Protein AF-A0A251NG14-F1 (afdb_monomer)

pLDDT: mean 70.69, std 12.98, range [31.42, 92.0]

Structure (mmCIF, N/CA/C/O backbone):
data_AF-A0A251NG14-F1
#
_entry.id   AF-A0A251NG14-F1
#
loop_
_atom_site.group_PDB
_atom_site.id
_atom_site.type_symbol
_atom_site.label_atom_id
_atom_site.label_alt_id
_atom_site.label_comp_id
_atom_site.label_asym_id
_atom_site.label_entity_id
_atom_site.label_seq_id
_atom_site.pdbx_PDB_ins_code
_atom_site.Cartn_x
_atom_site.Cartn_y
_atom_site.Cartn_z
_atom_site.occupancy
_atom_site.B_iso_or_equiv
_atom_site.auth_seq_id
_atom_site.auth_comp_id
_atom_site.auth_asym_id
_atom_site.auth_atom_id
_atom_site.pdbx_PDB_model_num
ATOM 1 N N . MET A 1 1 ? -15.235 21.670 53.470 1.00 50.34 1 MET A N 1
ATOM 2 C CA . MET A 1 1 ? -16.272 20.627 53.287 1.00 50.34 1 MET A CA 1
ATOM 3 C C . MET A 1 1 ? -16.754 20.727 51.838 1.00 50.34 1 MET A C 1
ATOM 5 O O . MET A 1 1 ? -17.416 21.702 51.517 1.00 50.34 1 MET A O 1
ATOM 9 N N . ILE A 1 2 ? -16.327 19.835 50.929 1.00 67.62 2 ILE A N 1
ATOM 10 C CA . ILE A 1 2 ? -16.781 19.886 49.523 1.00 67.62 2 ILE A CA 1
ATOM 11 C C . ILE A 1 2 ? -18.272 19.514 49.488 1.00 67.62 2 ILE A C 1
ATOM 13 O O . ILE A 1 2 ? -18.636 18.478 50.056 1.00 67.62 2 ILE A O 1
ATOM 17 N N . PRO A 1 3 ? -19.140 20.315 48.847 1.00 75.56 3 PRO A N 1
ATOM 18 C CA . PRO A 1 3 ? -20.553 19.988 48.739 1.00 75.56 3 PRO A CA 1
ATOM 19 C C . PRO A 1 3 ? -20.726 18.663 47.982 1.00 75.56 3 PRO A C 1
ATOM 21 O O . PRO A 1 3 ? -20.209 18.482 46.880 1.00 75.56 3 PRO A O 1
ATOM 24 N N . LYS A 1 4 ? -21.478 17.730 48.583 1.00 78.56 4 LYS A N 1
ATOM 25 C CA . LYS A 1 4 ? -21.830 16.411 48.021 1.00 78.56 4 LYS A CA 1
ATOM 26 C C . LYS A 1 4 ? -22.225 16.430 46.526 1.00 78.56 4 LYS A C 1
ATOM 28 O O . LYS A 1 4 ? -21.710 15.569 45.815 1.00 78.56 4 LYS A O 1
ATOM 33 N N . PRO A 1 5 ? -23.035 17.390 46.019 1.00 79.19 5 PRO A N 1
ATOM 34 C CA . PRO A 1 5 ? -23.418 17.418 44.600 1.00 79.19 5 PRO A CA 1
ATOM 35 C C . PRO A 1 5 ? -22.253 17.700 43.640 1.00 79.19 5 PRO A C 1
ATOM 37 O O . PRO A 1 5 ? -22.233 17.197 42.517 1.00 79.19 5 PRO A O 1
ATOM 40 N N . LEU A 1 6 ? -21.251 18.468 44.077 1.00 82.25 6 LEU A N 1
ATOM 41 C CA . LEU A 1 6 ? -20.088 18.782 43.246 1.00 82.25 6 LEU A CA 1
ATOM 42 C C . LEU A 1 6 ? -19.188 17.551 43.085 1.00 82.25 6 LEU A C 1
ATOM 44 O O . LEU A 1 6 ? -18.657 17.291 42.008 1.00 82.25 6 LEU A O 1
ATOM 48 N N . ARG A 1 7 ? -19.082 16.738 44.143 1.00 78.62 7 ARG A N 1
ATOM 49 C CA . ARG A 1 7 ? -18.316 15.490 44.115 1.00 78.62 7 ARG A CA 1
ATOM 50 C C . ARG A 1 7 ? -18.910 14.484 43.131 1.00 78.62 7 ARG A C 1
ATOM 52 O O . ARG A 1 7 ? -18.148 13.889 42.373 1.00 78.62 7 ARG A O 1
ATOM 59 N N . THR A 1 8 ? -20.236 14.327 43.118 1.00 85.31 8 THR A N 1
ATOM 60 C CA . THR A 1 8 ? -20.944 13.434 42.183 1.00 85.31 8 THR A CA 1
ATOM 61 C C . THR A 1 8 ? -20.822 13.899 40.735 1.00 85.31 8 THR A C 1
ATOM 63 O O . THR A 1 8 ? -20.579 13.081 39.852 1.00 85.31 8 THR A O 1
ATOM 66 N N . LEU A 1 9 ? -20.898 15.211 40.485 1.00 87.25 9 LEU A N 1
ATOM 67 C CA . LEU A 1 9 ? -20.742 15.769 39.140 1.00 87.25 9 LEU A CA 1
ATOM 68 C C . LEU A 1 9 ? -19.341 15.485 38.571 1.00 87.25 9 LEU A C 1
ATOM 70 O O . LEU A 1 9 ? -19.211 15.010 37.444 1.00 87.25 9 LEU A O 1
ATOM 74 N N . CYS A 1 10 ? -18.293 15.696 39.373 1.00 83.62 10 CYS A N 1
ATOM 75 C CA . CYS A 1 10 ? -16.918 15.403 38.966 1.00 83.62 10 CYS A CA 1
ATOM 76 C C . CYS A 1 10 ? -16.682 13.913 38.694 1.00 83.62 10 CYS A C 1
ATOM 78 O O . CYS A 1 10 ? -15.924 13.580 37.787 1.00 83.62 10 CYS A O 1
ATOM 80 N N . THR A 1 11 ? -17.321 13.010 39.448 1.00 83.81 11 THR A N 1
ATOM 81 C CA . THR A 1 11 ? -17.143 11.562 39.232 1.00 83.81 11 THR A CA 1
ATOM 82 C C . THR A 1 11 ? -17.763 11.114 37.913 1.00 83.81 11 THR A C 1
ATOM 84 O O . THR A 1 11 ? -17.133 10.369 37.166 1.00 83.81 11 THR A O 1
ATOM 87 N N . VAL A 1 12 ? -18.961 11.609 37.593 1.00 87.94 12 VAL A N 1
ATOM 88 C CA . VAL A 1 12 ? -19.633 11.309 36.321 1.00 87.94 12 VAL A CA 1
ATOM 89 C C . VAL A 1 12 ? -18.857 11.899 35.143 1.00 87.94 12 VAL A C 1
ATOM 91 O O . VAL A 1 12 ? -18.610 11.201 34.162 1.00 87.94 12 VAL A O 1
ATOM 94 N N . ALA A 1 13 ? -18.406 13.151 35.254 1.00 90.00 13 ALA A N 1
ATOM 95 C CA . ALA A 1 13 ? -17.605 13.791 34.213 1.00 90.00 13 ALA A CA 1
ATOM 96 C C . ALA A 1 13 ? -16.293 13.031 33.952 1.00 90.00 13 ALA A C 1
ATOM 98 O O . ALA A 1 13 ? -15.959 12.752 32.802 1.00 90.00 13 ALA A O 1
ATOM 99 N N . ALA A 1 14 ? -15.585 12.629 35.012 1.00 88.81 14 ALA A N 1
ATOM 100 C CA . ALA A 1 14 ? -14.362 11.841 34.888 1.00 88.81 14 ALA A CA 1
ATOM 101 C C . ALA A 1 14 ? -14.614 10.471 34.237 1.00 88.81 14 ALA A C 1
ATOM 103 O O . ALA A 1 14 ? -13.828 10.045 33.390 1.00 88.81 14 ALA A O 1
ATOM 104 N N . ALA A 1 15 ? -15.722 9.804 34.578 1.00 91.38 15 ALA A N 1
ATOM 105 C CA . ALA A 1 15 ? -16.094 8.524 33.980 1.00 91.38 15 ALA A CA 1
ATOM 106 C C . ALA A 1 15 ? -16.388 8.646 32.475 1.00 91.38 15 ALA A C 1
ATOM 108 O O . ALA A 1 15 ? -15.910 7.828 31.691 1.00 91.38 15 ALA A O 1
ATOM 109 N N . LEU A 1 16 ? -17.118 9.685 32.055 1.00 92.00 16 LEU A N 1
ATOM 110 C CA . LEU A 1 16 ? -17.427 9.921 30.641 1.00 92.00 16 LEU A CA 1
ATOM 111 C C . LEU A 1 16 ? -16.173 10.259 29.828 1.00 92.00 16 LEU A C 1
ATOM 113 O O . LEU A 1 16 ? -15.967 9.694 28.756 1.00 92.00 16 LEU A O 1
ATOM 117 N N . VAL A 1 17 ? -15.311 11.137 30.348 1.00 90.44 17 VAL A N 1
ATOM 118 C CA . VAL A 1 17 ? -14.065 11.527 29.669 1.00 90.44 17 VAL A CA 1
ATOM 119 C C . VAL A 1 17 ? -13.102 10.344 29.577 1.00 90.44 17 VAL A C 1
ATOM 121 O O . VAL A 1 17 ? -12.571 10.069 28.501 1.00 90.44 17 VAL A O 1
ATOM 124 N N . GLY A 1 18 ? -12.918 9.598 30.670 1.00 89.12 18 GLY A N 1
ATOM 125 C CA . GLY A 1 18 ? -12.087 8.393 30.679 1.00 89.12 18 GLY A CA 1
ATOM 126 C C . GL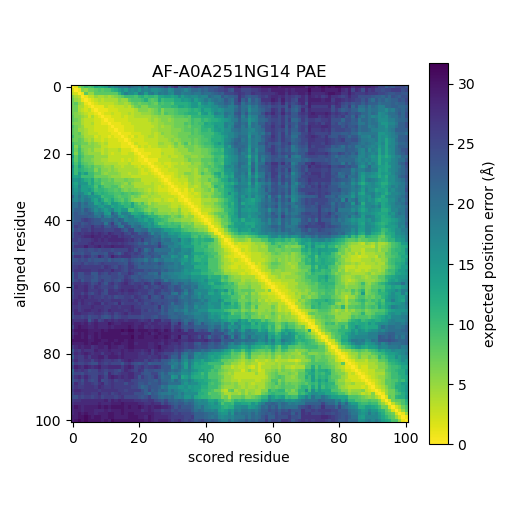Y A 1 18 ? -12.624 7.304 29.745 1.00 89.12 18 GLY A C 1
ATOM 127 O O . GLY A 1 18 ? -11.861 6.695 28.992 1.00 89.12 18 GLY A O 1
ATOM 128 N N . GLY A 1 19 ? -13.944 7.103 29.727 1.00 89.38 19 GLY A N 1
ATOM 129 C CA . GLY A 1 19 ? -14.611 6.169 28.818 1.00 89.38 19 GLY A CA 1
ATOM 130 C C . GLY A 1 19 ? -14.430 6.553 27.350 1.00 89.38 19 GLY A C 1
ATOM 131 O O . GLY A 1 19 ? -14.026 5.725 26.538 1.00 89.38 19 GLY A O 1
ATOM 132 N N . PHE A 1 20 ? -14.645 7.823 27.000 1.00 89.56 20 PHE A N 1
ATOM 133 C CA . PHE A 1 20 ? -14.464 8.289 25.626 1.00 89.56 20 PHE A CA 1
ATOM 134 C C . PHE A 1 20 ? -13.004 8.164 25.183 1.00 89.56 20 PHE A C 1
ATOM 136 O O . PHE A 1 20 ? -12.726 7.664 24.094 1.00 89.56 20 PHE A O 1
ATOM 143 N N . PHE A 1 21 ? -12.054 8.548 26.036 1.00 89.44 21 PHE A N 1
ATOM 144 C CA . PHE A 1 21 ? -10.633 8.462 25.714 1.00 89.44 21 PHE A CA 1
ATOM 145 C C . PHE A 1 21 ? -10.176 7.016 25.470 1.00 89.44 21 PHE A C 1
ATOM 147 O O . PHE A 1 21 ? -9.501 6.737 24.478 1.00 89.44 21 PHE A O 1
ATOM 154 N N . THR A 1 22 ? -10.601 6.077 26.319 1.00 89.06 22 THR A N 1
ATOM 155 C CA . THR A 1 22 ? -10.265 4.651 26.163 1.00 89.06 22 THR A CA 1
ATOM 156 C C . THR A 1 22 ? -10.891 4.033 24.911 1.00 89.06 22 THR A C 1
ATOM 158 O O . THR A 1 22 ? -10.196 3.324 24.183 1.00 89.06 22 THR A O 1
ATOM 161 N N . LEU A 1 23 ? -12.149 4.353 24.592 1.00 88.19 23 LEU A N 1
ATOM 162 C CA . LEU A 1 23 ? -12.818 3.916 23.357 1.00 88.19 23 LEU A CA 1
ATOM 163 C C . LEU A 1 23 ? -12.111 4.417 22.090 1.00 88.19 23 LEU A C 1
ATOM 165 O O . LEU A 1 23 ? -11.906 3.644 21.150 1.00 88.19 23 LEU A O 1
ATOM 169 N N . ASN A 1 24 ? -11.709 5.689 22.062 1.00 85.88 24 ASN A N 1
ATOM 170 C CA . ASN A 1 24 ? -11.000 6.271 20.919 1.00 85.88 24 ASN A CA 1
ATOM 171 C C . ASN A 1 24 ? -9.607 5.652 20.744 1.00 85.88 24 ASN A C 1
ATOM 173 O O . ASN A 1 24 ? -9.203 5.326 19.622 1.00 85.88 24 ASN A O 1
ATOM 177 N N . LEU A 1 25 ? -8.892 5.432 21.850 1.00 87.44 25 LEU A N 1
ATOM 178 C CA . LEU A 1 25 ? -7.578 4.798 21.825 1.00 87.44 25 LEU A CA 1
ATOM 179 C C . LEU A 1 25 ? -7.667 3.340 21.348 1.00 87.44 25 LEU A C 1
ATOM 181 O O . LEU A 1 25 ? -6.916 2.938 20.458 1.00 87.44 25 LEU A O 1
ATOM 185 N N . ALA A 1 26 ? -8.631 2.574 21.865 1.00 89.06 26 ALA A N 1
ATOM 186 C CA . ALA A 1 26 ? -8.885 1.199 21.439 1.00 89.06 26 ALA A CA 1
ATOM 187 C C . ALA A 1 26 ? -9.291 1.117 19.956 1.00 89.06 26 ALA A C 1
ATOM 189 O O . ALA A 1 26 ? -8.796 0.257 19.225 1.00 89.06 26 ALA A O 1
ATOM 190 N N . SER A 1 27 ? -10.136 2.037 19.482 1.00 85.62 27 SER A N 1
ATOM 191 C CA . SER A 1 27 ? -10.550 2.108 18.071 1.00 85.62 27 SER A CA 1
ATOM 192 C C . SER A 1 27 ? -9.37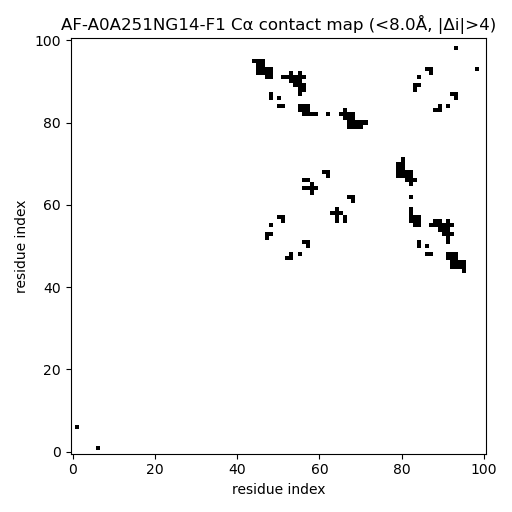0 2.414 17.147 1.00 85.62 27 SER A C 1
ATOM 194 O O . SER A 1 27 ? -9.191 1.777 16.113 1.00 85.62 27 SER A O 1
ATOM 196 N N . THR A 1 28 ? -8.501 3.343 17.542 1.00 83.56 28 THR A N 1
ATOM 197 C CA . THR A 1 28 ? -7.314 3.689 16.749 1.00 83.56 28 THR A CA 1
ATOM 198 C C . THR A 1 28 ? -6.329 2.521 16.688 1.00 83.56 28 THR A C 1
ATOM 200 O O . THR A 1 28 ? -5.832 2.182 15.612 1.00 83.56 28 THR A O 1
ATOM 203 N N . ALA A 1 29 ? -6.092 1.858 17.823 1.00 83.12 29 ALA A N 1
ATOM 204 C CA . ALA A 1 29 ? -5.214 0.694 17.896 1.00 83.12 29 ALA A CA 1
ATOM 205 C C . ALA A 1 29 ? -5.747 -0.485 17.065 1.00 83.12 29 ALA A C 1
ATOM 207 O O . ALA A 1 29 ? -4.989 -1.108 16.322 1.00 83.12 29 ALA A O 1
ATOM 208 N N . THR A 1 30 ? -7.052 -0.765 17.134 1.00 86.06 30 THR A N 1
ATOM 209 C CA . THR A 1 30 ? -7.685 -1.836 16.345 1.00 86.06 30 THR A CA 1
ATOM 210 C C . THR A 1 30 ? -7.666 -1.545 14.849 1.00 86.06 30 THR A C 1
ATOM 212 O O . THR A 1 30 ? -7.339 -2.441 14.074 1.00 86.06 30 THR A O 1
ATOM 215 N N . ILE A 1 31 ? -7.921 -0.304 14.421 1.00 82.94 31 ILE A N 1
ATOM 216 C CA . ILE A 1 31 ? -7.801 0.082 13.007 1.00 82.94 31 ILE A CA 1
ATOM 217 C C . ILE A 1 31 ? -6.352 -0.059 12.535 1.00 82.94 31 ILE A C 1
ATOM 219 O O . ILE A 1 31 ? -6.119 -0.613 11.463 1.00 82.94 31 ILE A O 1
ATOM 223 N N . GLY A 1 32 ? -5.373 0.397 13.321 1.00 80.31 32 GLY A N 1
ATOM 224 C CA . GLY A 1 32 ? -3.953 0.240 12.996 1.00 80.31 32 GLY A CA 1
ATOM 225 C C . GLY A 1 32 ? -3.553 -1.230 12.852 1.00 80.31 32 GLY A C 1
ATOM 226 O O . GLY A 1 32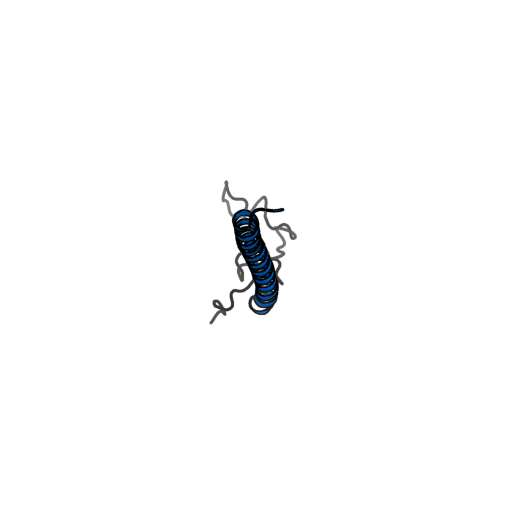 ? -2.961 -1.618 11.845 1.00 80.31 32 GLY A O 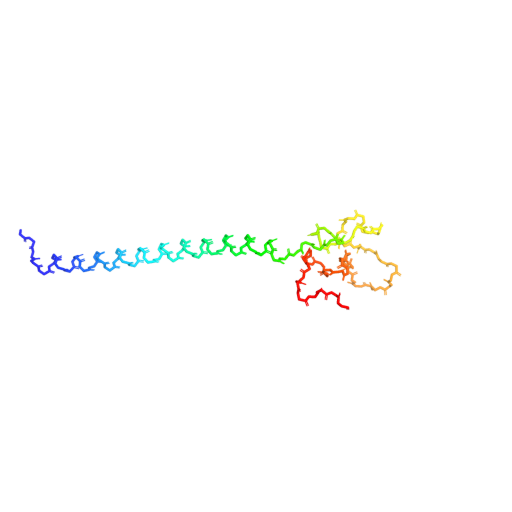1
ATOM 227 N N . ALA A 1 33 ? -3.962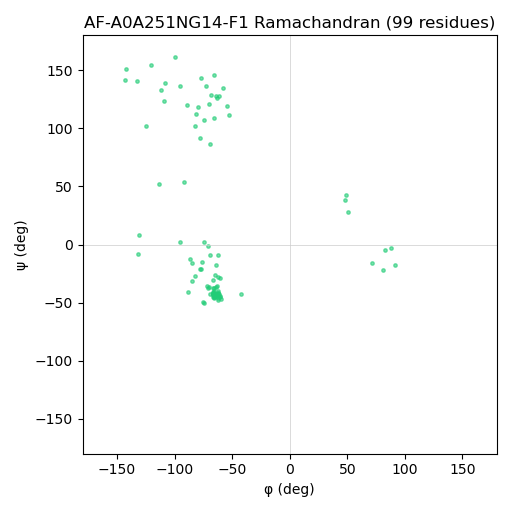 -2.071 13.804 1.00 80.19 33 ALA A N 1
ATOM 228 C CA . ALA A 1 33 ? -3.733 -3.512 13.756 1.00 80.19 33 ALA A CA 1
ATOM 229 C C . ALA A 1 33 ? -4.406 -4.157 12.535 1.00 80.19 33 ALA A C 1
ATOM 231 O O . ALA A 1 33 ? -3.785 -4.962 11.840 1.00 80.19 33 ALA A O 1
ATOM 232 N N . LEU A 1 34 ? -5.644 -3.761 12.221 1.00 77.88 34 LEU A N 1
ATOM 233 C CA . LEU A 1 34 ? -6.357 -4.247 11.046 1.00 77.88 34 LEU A CA 1
ATOM 234 C C . LEU A 1 34 ? -5.675 -3.794 9.753 1.00 77.88 34 LEU A C 1
ATOM 236 O O . LEU A 1 34 ? -5.594 -4.587 8.821 1.00 77.88 34 LEU A O 1
ATOM 240 N N . ARG A 1 35 ? -5.132 -2.573 9.677 1.00 75.75 35 ARG A N 1
ATOM 241 C CA . ARG A 1 35 ? -4.361 -2.110 8.510 1.00 75.75 35 ARG A CA 1
ATOM 242 C C . ARG A 1 35 ? -3.071 -2.901 8.322 1.00 75.75 35 ARG A C 1
ATOM 244 O O . ARG A 1 35 ? -2.797 -3.326 7.209 1.00 75.75 35 ARG A O 1
ATOM 251 N N . LEU A 1 36 ? -2.333 -3.195 9.389 1.00 72.38 36 LEU A N 1
ATOM 252 C CA . LEU A 1 36 ? -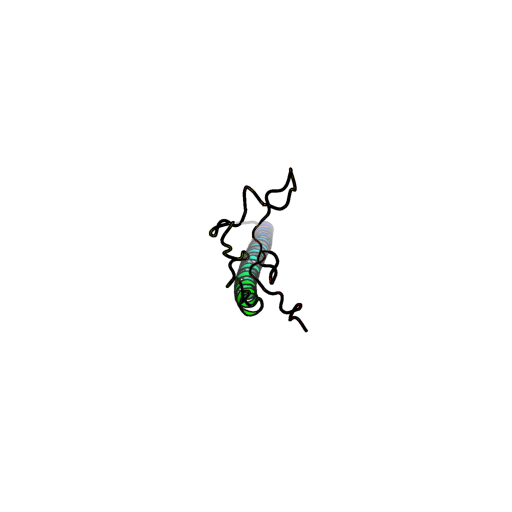1.123 -4.024 9.306 1.00 72.38 36 LEU A CA 1
ATOM 253 C C . LEU A 1 36 ? -1.447 -5.479 8.922 1.00 72.38 36 LEU A C 1
ATOM 255 O O . LEU A 1 36 ? -0.779 -6.088 8.078 1.00 72.38 36 LEU A O 1
ATOM 259 N N . ALA A 1 37 ? -2.515 -6.038 9.491 1.00 69.50 37 ALA A N 1
ATOM 260 C CA . ALA A 1 37 ? -2.993 -7.372 9.149 1.00 69.50 37 ALA A CA 1
ATOM 261 C C . ALA A 1 37 ? -3.517 -7.434 7.705 1.00 69.50 37 ALA A C 1
ATOM 263 O O . ALA A 1 37 ? -3.201 -8.368 6.974 1.00 69.50 37 ALA A O 1
ATOM 264 N N . THR A 1 38 ? -4.271 -6.432 7.254 1.00 67.62 38 THR A N 1
ATOM 265 C CA . THR A 1 38 ? -4.777 -6.371 5.876 1.00 67.62 38 THR A CA 1
ATOM 266 C C . THR A 1 38 ? -3.672 -6.086 4.876 1.00 67.62 38 THR A C 1
ATOM 268 O O . THR A 1 38 ? -3.682 -6.717 3.831 1.00 67.62 38 THR A O 1
ATOM 271 N N . GLU A 1 39 ? -2.685 -5.242 5.172 1.00 61.28 39 GLU A N 1
ATOM 272 C CA . GLU A 1 39 ? -1.548 -5.004 4.279 1.00 61.28 39 GLU A CA 1
ATOM 273 C C . GLU A 1 39 ? -0.686 -6.264 4.130 1.00 61.28 39 GLU A C 1
ATOM 275 O O . GLU A 1 39 ? -0.358 -6.664 3.011 1.00 61.28 39 GLU A O 1
ATOM 280 N N . SER A 1 40 ? -0.396 -6.962 5.232 1.00 60.06 40 SER A N 1
ATOM 281 C CA . SER A 1 40 ? 0.316 -8.245 5.171 1.00 60.06 40 SER A CA 1
ATOM 282 C C . SER A 1 40 ? -0.490 -9.322 4.438 1.00 60.06 40 SER A C 1
ATOM 284 O O . SER A 1 40 ? 0.080 -10.093 3.664 1.00 60.06 40 SER A O 1
ATOM 286 N N . LYS A 1 41 ? -1.820 -9.350 4.601 1.00 57.91 41 LYS A N 1
ATOM 287 C CA . LYS A 1 41 ? -2.695 -10.253 3.843 1.00 57.91 41 LYS A CA 1
ATOM 288 C C . LYS A 1 41 ? -2.794 -9.848 2.371 1.00 57.91 41 LYS A C 1
ATOM 290 O O . LYS A 1 41 ? -2.792 -10.723 1.518 1.00 57.91 41 LYS A O 1
ATOM 295 N N . ARG A 1 42 ? -2.803 -8.556 2.042 1.00 57.66 42 ARG A N 1
ATOM 296 C CA . ARG A 1 42 ? -2.844 -8.046 0.662 1.00 57.66 42 ARG A CA 1
ATOM 297 C C . ARG A 1 42 ? -1.563 -8.391 -0.089 1.00 57.66 42 ARG A C 1
ATOM 299 O O . ARG A 1 42 ? -1.652 -8.804 -1.234 1.00 57.66 42 ARG A O 1
ATOM 306 N N . ARG A 1 43 ? -0.401 -8.347 0.575 1.00 56.34 43 ARG A N 1
ATOM 307 C CA . ARG A 1 43 ? 0.868 -8.870 0.030 1.00 56.34 43 ARG A CA 1
ATOM 308 C C . ARG A 1 43 ? 0.861 -10.391 -0.174 1.00 56.34 43 ARG A C 1
ATOM 310 O O . ARG A 1 43 ? 1.607 -10.881 -1.010 1.00 56.34 43 ARG A O 1
ATOM 317 N N . LYS A 1 44 ? 0.047 -11.135 0.585 1.00 53.03 44 LYS A N 1
ATOM 318 C CA . LYS A 1 44 ? -0.131 -12.590 0.415 1.00 53.03 44 LYS A CA 1
ATOM 319 C C . LYS A 1 44 ? -1.170 -12.952 -0.652 1.00 53.03 44 LYS A C 1
ATOM 321 O O . LYS A 1 44 ? -1.040 -14.003 -1.263 1.00 53.03 44 LYS A O 1
ATOM 326 N N . ILE A 1 45 ? -2.200 -12.123 -0.840 1.00 52.56 45 ILE A N 1
ATOM 327 C CA . ILE A 1 45 ? -3.307 -12.372 -1.777 1.00 52.56 45 ILE A CA 1
ATOM 328 C C . ILE A 1 45 ? -2.975 -11.841 -3.174 1.00 52.56 45 ILE A C 1
ATOM 330 O O . ILE A 1 45 ? -3.259 -12.510 -4.157 1.00 52.56 45 ILE A O 1
ATOM 334 N N . ALA A 1 46 ? -2.350 -10.670 -3.284 1.00 59.84 46 ALA A N 1
ATOM 335 C CA . ALA A 1 46 ? -1.923 -10.147 -4.570 1.00 59.84 46 ALA A CA 1
ATOM 336 C C . ALA A 1 46 ? -0.579 -10.776 -4.946 1.00 59.84 46 ALA A C 1
ATOM 338 O O . ALA A 1 46 ? 0.469 -10.383 -4.425 1.00 59.84 46 ALA A O 1
ATOM 339 N N . LEU A 1 47 ? -0.609 -11.769 -5.837 1.00 65.12 47 LEU A N 1
ATOM 340 C CA . LEU A 1 47 ? 0.620 -12.330 -6.379 1.00 65.12 47 LEU A CA 1
ATOM 341 C C . LEU A 1 47 ? 1.331 -11.222 -7.178 1.00 65.12 47 LEU A C 1
ATOM 343 O O . LEU A 1 47 ? 0.702 -10.595 -8.043 1.00 65.12 47 LEU A O 1
ATOM 347 N N . PRO A 1 48 ? 2.624 -10.948 -6.922 1.00 67.44 48 PRO A N 1
ATOM 348 C CA . PRO A 1 48 ? 3.372 -10.064 -7.798 1.00 67.44 48 PRO A CA 1
ATOM 349 C C . PRO A 1 48 ? 3.323 -10.653 -9.205 1.00 67.44 48 PRO A C 1
ATOM 351 O O . PRO A 1 48 ? 3.518 -11.856 -9.390 1.00 67.44 48 PRO A O 1
ATOM 354 N N . CYS A 1 49 ? 3.054 -9.811 -10.201 1.00 68.12 49 CYS A N 1
ATOM 355 C CA . CYS A 1 49 ? 3.019 -10.253 -11.587 1.00 68.12 49 CYS A CA 1
ATOM 356 C C . CYS A 1 49 ? 4.340 -10.950 -11.926 1.00 68.12 49 CYS A C 1
ATOM 358 O O . CYS A 1 49 ? 5.398 -10.329 -11.827 1.00 68.12 49 CYS A O 1
ATOM 360 N N . GLY A 1 50 ? 4.296 -12.232 -12.304 1.00 68.94 50 GLY A N 1
ATOM 361 C CA . GLY A 1 50 ? 5.503 -13.018 -12.585 1.00 68.94 50 GLY A CA 1
ATOM 362 C C . GLY A 1 50 ? 6.311 -12.466 -13.762 1.00 68.94 50 GLY A C 1
ATOM 363 O O . GLY A 1 50 ? 7.537 -12.569 -13.776 1.00 68.94 50 GLY A O 1
ATOM 364 N N . VAL A 1 51 ? 5.631 -11.803 -14.704 1.00 71.94 51 VAL A N 1
ATOM 365 C CA . VAL A 1 51 ? 6.227 -11.234 -15.919 1.00 71.94 51 VAL A CA 1
ATOM 366 C C . VAL A 1 51 ? 7.031 -9.970 -15.609 1.00 71.94 51 VAL A C 1
ATOM 368 O O . VAL A 1 51 ? 8.196 -9.877 -15.986 1.00 71.94 51 VAL A O 1
ATOM 371 N N . CYS A 1 52 ? 6.459 -9.009 -14.873 1.00 71.81 52 CYS A N 1
ATOM 372 C CA . CYS A 1 52 ? 7.173 -7.783 -14.484 1.00 71.81 52 CYS A CA 1
ATOM 373 C C . CYS A 1 52 ? 7.808 -7.849 -13.086 1.00 71.81 52 CYS A C 1
ATOM 375 O O . CYS A 1 52 ? 8.351 -6.851 -12.613 1.00 71.81 52 CYS A O 1
ATOM 377 N N . ARG A 1 53 ? 7.706 -8.986 -12.388 1.00 74.19 53 ARG A N 1
ATOM 378 C CA . ARG A 1 53 ? 8.182 -9.214 -11.009 1.00 74.19 53 ARG A CA 1
ATOM 379 C 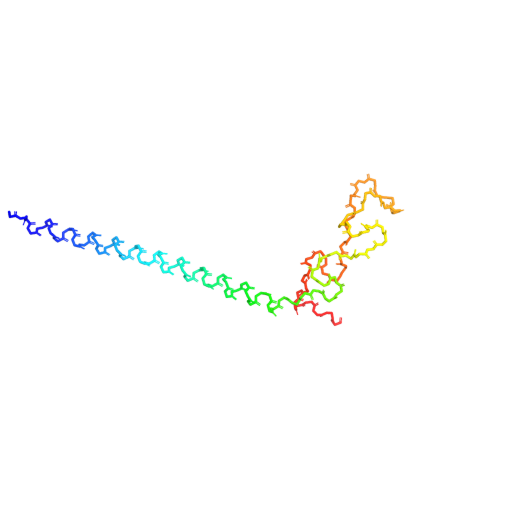C . ARG A 1 53 ? 7.760 -8.121 -10.022 1.00 74.19 53 ARG A C 1
ATOM 381 O O . ARG A 1 53 ? 8.574 -7.644 -9.237 1.00 74.19 53 ARG A O 1
ATOM 388 N N . GLY A 1 54 ? 6.512 -7.666 -10.103 1.00 71.19 54 GLY A N 1
ATOM 389 C CA . GLY A 1 54 ? 6.021 -6.594 -9.229 1.00 71.19 54 GLY A CA 1
ATOM 390 C C . GLY A 1 54 ? 6.343 -5.161 -9.669 1.00 71.19 54 GLY A C 1
ATOM 391 O O . GLY A 1 54 ? 5.866 -4.231 -9.032 1.00 71.19 54 GLY A O 1
ATOM 392 N N . LYS A 1 55 ? 7.118 -4.946 -10.744 1.00 75.00 55 LYS A N 1
ATOM 393 C CA . LYS A 1 55 ? 7.544 -3.596 -11.168 1.00 75.00 55 LYS A CA 1
ATOM 394 C C . LYS A 1 55 ? 6.480 -2.787 -11.916 1.00 75.00 55 LYS A C 1
ATOM 396 O O . LYS A 1 55 ? 6.609 -1.576 -12.002 1.00 75.00 55 LYS A O 1
ATOM 401 N N . GLY A 1 56 ? 5.473 -3.437 -12.498 1.00 74.69 56 GLY A N 1
ATOM 402 C CA . GLY A 1 56 ? 4.406 -2.786 -13.271 1.00 74.69 56 GLY A CA 1
ATOM 403 C C . GLY A 1 56 ? 4.769 -2.442 -14.720 1.00 74.69 56 GLY A C 1
ATOM 404 O O . GLY A 1 56 ? 3.886 -2.368 -15.564 1.00 74.69 56 GLY A O 1
ATOM 405 N N . PHE A 1 57 ? 6.052 -2.329 -15.062 1.00 74.00 57 PHE A N 1
ATOM 406 C CA . PHE A 1 57 ? 6.520 -2.042 -16.423 1.00 74.00 57 PHE A CA 1
ATOM 407 C C . PHE A 1 57 ? 7.429 -3.151 -16.961 1.00 74.00 57 PHE A C 1
ATOM 409 O O . PHE A 1 57 ? 8.062 -3.886 -16.195 1.00 74.00 57 PHE A O 1
ATOM 416 N N . TYR A 1 58 ? 7.492 -3.282 -18.288 1.00 71.69 58 TYR A N 1
ATOM 417 C CA . TYR A 1 58 ? 8.404 -4.214 -18.951 1.00 71.69 58 TYR A CA 1
ATOM 418 C C . TYR A 1 58 ? 9.688 -3.491 -19.366 1.00 71.69 58 TYR A C 1
ATOM 420 O O . TYR A 1 58 ? 9.649 -2.391 -19.915 1.00 71.69 58 TYR A O 1
ATOM 428 N N . ILE A 1 59 ? 10.847 -4.112 -19.133 1.00 70.88 59 ILE A N 1
ATOM 429 C CA . ILE A 1 59 ? 12.126 -3.562 -19.596 1.00 70.88 59 ILE A CA 1
ATOM 430 C C . ILE A 1 59 ? 12.245 -3.876 -21.087 1.00 70.88 59 ILE A C 1
ATOM 432 O O . ILE A 1 59 ? 12.712 -4.946 -21.476 1.00 70.88 59 ILE A O 1
ATOM 436 N N . CYS A 1 60 ? 11.791 -2.954 -21.931 1.00 68.25 60 CYS A N 1
ATOM 437 C CA . CYS A 1 60 ? 11.969 -3.052 -23.374 1.00 68.25 60 CYS A CA 1
ATOM 438 C C . CYS A 1 60 ? 13.154 -2.186 -23.842 1.00 68.25 60 CYS A C 1
ATOM 440 O O . CYS A 1 60 ? 13.613 -1.280 -23.140 1.00 68.25 60 CYS A O 1
ATOM 442 N N . LYS A 1 61 ? 13.664 -2.466 -25.047 1.00 69.56 61 LYS A N 1
ATOM 443 C CA . LYS A 1 61 ? 14.832 -1.769 -25.618 1.00 69.56 61 LYS A CA 1
ATOM 444 C C . LYS A 1 61 ? 14.618 -0.262 -25.798 1.00 69.56 61 LYS A C 1
ATOM 446 O O . LYS A 1 61 ? 15.591 0.483 -25.754 1.00 69.56 61 LYS A O 1
ATOM 451 N N . LEU A 1 62 ? 13.370 0.160 -26.006 1.00 65.94 62 LEU A N 1
ATOM 452 C CA . LEU A 1 62 ? 13.010 1.558 -26.250 1.00 65.94 62 LEU A CA 1
ATOM 453 C C . LEU A 1 62 ? 13.057 2.369 -24.955 1.00 65.94 62 LEU A C 1
ATOM 455 O O . LEU A 1 62 ? 13.722 3.395 -24.896 1.00 65.94 62 LEU A O 1
ATOM 459 N N . CYS A 1 63 ? 12.428 1.866 -23.895 1.00 68.56 63 CYS A N 1
ATOM 460 C CA . CYS A 1 63 ? 12.312 2.604 -22.641 1.00 68.56 63 CYS A CA 1
ATOM 461 C C . CYS A 1 63 ? 13.535 2.418 -21.737 1.00 68.56 63 CYS A C 1
ATOM 463 O O . CYS A 1 63 ? 13.725 3.181 -20.802 1.00 68.56 63 CYS A O 1
ATOM 465 N N . LYS A 1 64 ? 14.388 1.410 -21.994 1.00 68.56 64 LYS A N 1
ATOM 466 C CA . LYS A 1 64 ? 15.625 1.130 -21.232 1.00 68.56 64 LYS A CA 1
ATOM 467 C C . LYS A 1 64 ? 15.416 1.064 -19.708 1.00 68.56 64 LYS A C 1
ATOM 469 O O . LYS A 1 64 ? 16.326 1.341 -18.936 1.00 68.56 64 LYS A O 1
ATOM 474 N N . GLY A 1 65 ? 14.215 0.681 -19.272 1.00 69.06 65 GLY A N 1
ATOM 475 C CA . GLY A 1 65 ? 13.834 0.651 -17.858 1.00 69.06 65 GLY A CA 1
ATOM 476 C C . GLY A 1 65 ? 13.260 1.962 -17.309 1.00 69.06 65 GLY A C 1
ATOM 477 O O . GLY A 1 65 ? 12.820 1.968 -16.164 1.00 69.06 65 GLY A O 1
ATOM 478 N N . ASN A 1 66 ? 13.201 3.028 -18.107 1.00 67.62 66 ASN A N 1
ATOM 479 C CA . ASN A 1 66 ? 12.320 4.161 -17.865 1.00 67.62 66 ASN A CA 1
ATOM 480 C C . ASN A 1 66 ? 10.883 3.726 -18.188 1.00 67.62 66 ASN A C 1
ATOM 482 O O . ASN A 1 66 ? 10.639 3.026 -19.166 1.00 67.62 66 ASN A O 1
ATOM 486 N N . ASN A 1 67 ? 9.920 4.074 -17.347 1.00 68.25 67 ASN A N 1
ATOM 487 C CA . ASN A 1 67 ? 8.521 3.644 -17.481 1.00 68.25 67 ASN A CA 1
ATOM 488 C C . ASN A 1 67 ? 7.777 4.301 -18.661 1.00 68.25 67 ASN A C 1
ATOM 490 O O . ASN A 1 67 ? 6.602 4.013 -18.870 1.00 68.25 67 ASN A O 1
ATOM 494 N N . THR A 1 68 ? 8.442 5.179 -19.407 1.00 70.94 68 THR A N 1
ATOM 495 C CA . THR A 1 68 ? 7.901 6.004 -20.487 1.00 70.94 68 THR A CA 1
ATOM 496 C C . THR A 1 68 ? 8.917 6.114 -21.621 1.00 70.94 68 THR A C 1
ATOM 498 O O . THR A 1 68 ? 10.130 6.030 -21.396 1.00 70.94 68 THR A O 1
ATOM 501 N N . ILE A 1 69 ? 8.420 6.288 -22.845 1.00 67.06 69 ILE A N 1
ATOM 502 C CA . ILE A 1 69 ? 9.223 6.647 -24.020 1.00 67.06 69 ILE A CA 1
ATOM 503 C C . ILE A 1 69 ? 8.867 8.055 -24.475 1.00 67.06 69 ILE A C 1
ATOM 505 O O . ILE A 1 69 ? 7.696 8.400 -24.598 1.00 67.06 69 ILE A O 1
ATOM 509 N N . GLU A 1 70 ? 9.895 8.860 -24.728 1.00 66.81 70 GLU A N 1
ATOM 510 C CA . GLU A 1 70 ? 9.741 10.231 -25.233 1.00 66.81 70 GLU A CA 1
ATOM 511 C C . GLU A 1 70 ? 9.418 10.262 -26.729 1.00 66.81 70 GLU A C 1
ATOM 513 O O . GLU A 1 70 ? 8.880 11.240 -27.236 1.00 66.81 70 GLU A O 1
ATOM 518 N N . TRP A 1 71 ? 9.742 9.185 -27.443 1.00 67.25 71 TRP A N 1
ATOM 519 C CA . TRP A 1 71 ? 9.466 9.040 -28.861 1.00 67.25 71 TRP A CA 1
ATOM 520 C C . TRP A 1 71 ? 9.080 7.593 -29.165 1.00 67.25 71 TRP A C 1
ATOM 522 O O . TRP A 1 71 ? 9.649 6.649 -28.611 1.00 67.25 71 TRP A O 1
ATOM 532 N N . SER A 1 72 ? 8.112 7.416 -30.058 1.00 59.72 72 SER A N 1
ATOM 533 C CA . SER A 1 72 ? 7.633 6.112 -30.505 1.00 59.72 72 SER A CA 1
ATOM 534 C C . SER A 1 72 ? 7.541 6.115 -32.037 1.00 59.72 72 SER A C 1
ATOM 536 O O . SER A 1 72 ? 7.138 7.126 -32.607 1.00 59.72 72 SER A O 1
ATOM 538 N N . PRO A 1 73 ? 7.907 5.026 -32.739 1.00 60.53 73 PRO A N 1
ATOM 539 C CA . PRO A 1 73 ? 7.777 4.932 -34.200 1.00 60.53 73 PRO A CA 1
ATOM 540 C C . PRO A 1 73 ? 6.315 4.854 -34.675 1.00 60.53 73 PRO A C 1
ATOM 542 O O . PRO A 1 73 ? 6.048 4.920 -35.873 1.00 60.53 73 PRO A O 1
ATOM 545 N N . LEU A 1 74 ? 5.371 4.702 -33.743 1.00 62.09 74 LEU A N 1
ATOM 546 C CA . LEU A 1 74 ? 3.943 4.849 -33.981 1.00 62.09 74 LEU A CA 1
ATOM 547 C C . LEU A 1 74 ? 3.625 6.351 -33.938 1.00 62.09 74 LEU A C 1
ATOM 549 O O . LEU A 1 74 ? 3.794 6.976 -32.894 1.00 62.09 74 LEU A O 1
ATOM 553 N N . TYR A 1 75 ? 3.254 6.934 -35.080 1.00 55.69 75 TYR A N 1
ATOM 554 C CA . TYR A 1 75 ? 3.024 8.374 -35.234 1.00 55.69 75 TYR A CA 1
ATOM 555 C C . TYR A 1 75 ? 1.766 8.799 -34.466 1.00 55.69 75 TYR A C 1
ATOM 557 O O . TYR A 1 75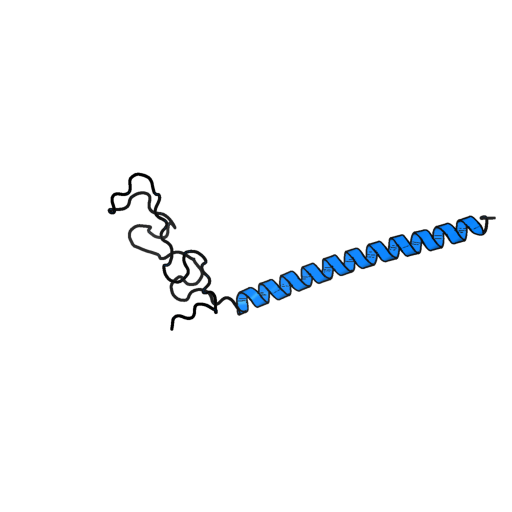 ? 0.673 8.828 -35.025 1.00 55.69 75 TYR A O 1
ATOM 565 N N . ASP A 1 76 ? 1.928 9.096 -33.178 1.00 61.16 76 ASP A N 1
ATOM 566 C CA . ASP A 1 76 ? 0.892 9.702 -32.349 1.00 61.16 76 ASP A CA 1
ATOM 567 C C . ASP A 1 76 ? 1.458 10.995 -31.725 1.00 61.16 76 ASP A C 1
ATOM 569 O O . ASP A 1 76 ? 2.298 10.939 -30.824 1.00 61.16 76 ASP A O 1
ATOM 573 N N . PRO A 1 77 ? 1.103 12.180 -32.255 1.00 54.53 77 PRO A N 1
ATOM 574 C CA . PRO A 1 77 ? 1.856 13.421 -32.044 1.00 54.53 77 PRO A CA 1
ATOM 575 C C . PRO A 1 77 ? 1.698 14.061 -30.651 1.00 54.53 77 PRO A C 1
ATOM 577 O O . PRO A 1 77 ? 2.244 15.139 -30.423 1.00 54.53 77 PRO A O 1
ATOM 580 N N . ILE A 1 78 ? 0.947 13.447 -29.727 1.00 57.53 78 ILE A N 1
ATOM 581 C CA . ILE A 1 78 ? 0.550 14.059 -28.442 1.00 57.53 78 ILE A CA 1
ATOM 582 C C . ILE A 1 78 ? 0.790 13.150 -27.214 1.00 57.53 78 ILE A C 1
ATOM 584 O O . ILE A 1 78 ? 0.686 13.622 -26.082 1.00 57.53 78 ILE A O 1
ATOM 588 N N . ALA A 1 79 ? 1.158 11.874 -27.382 1.00 58.06 79 ALA A N 1
ATOM 589 C CA . ALA A 1 79 ? 1.186 10.912 -26.274 1.00 58.06 79 ALA A CA 1
ATOM 590 C C . ALA A 1 79 ? 2.607 10.504 -25.838 1.00 58.06 79 ALA A C 1
ATOM 592 O O . ALA A 1 79 ? 3.391 9.960 -26.613 1.00 58.06 79 ALA A O 1
ATOM 593 N N . ILE A 1 80 ? 2.919 10.697 -24.550 1.00 61.47 80 ILE A N 1
ATOM 594 C CA . ILE A 1 80 ? 4.022 9.990 -23.882 1.00 61.47 80 ILE A CA 1
ATOM 595 C C . ILE A 1 80 ? 3.540 8.556 -23.649 1.00 61.47 80 ILE A C 1
ATOM 597 O O . ILE A 1 80 ? 2.686 8.330 -22.790 1.00 61.47 80 ILE A O 1
ATOM 601 N N . ASN A 1 81 ? 4.064 7.586 -24.401 1.00 65.94 81 ASN A N 1
ATOM 602 C CA . ASN A 1 81 ? 3.624 6.197 -24.277 1.00 65.94 81 ASN A CA 1
ATOM 603 C C . ASN A 1 81 ? 4.296 5.522 -23.068 1.00 65.94 81 ASN A C 1
ATOM 605 O O . ASN A 1 81 ? 5.525 5.388 -23.038 1.00 65.94 81 ASN A O 1
ATOM 609 N N . PRO A 1 82 ? 3.528 5.065 -22.065 1.00 71.38 82 PRO A N 1
ATOM 610 C CA . PRO A 1 82 ? 4.086 4.330 -20.946 1.00 71.38 82 PRO A CA 1
ATOM 611 C C . PRO A 1 82 ? 4.390 2.880 -21.348 1.00 71.38 82 PRO A C 1
ATOM 613 O O . PRO A 1 82 ? 3.654 2.235 -22.093 1.00 71.38 82 PRO A O 1
ATOM 616 N N . CYS A 1 83 ? 5.479 2.335 -20.821 1.00 73.62 83 CYS A N 1
ATOM 617 C CA . CYS A 1 83 ? 5.974 0.992 -21.127 1.00 73.62 83 CYS A CA 1
ATOM 618 C C . CYS A 1 83 ? 5.410 -0.035 -20.152 1.00 73.62 83 CYS A C 1
ATOM 620 O O . CYS A 1 83 ? 6.140 -0.760 -19.467 1.00 73.62 83 CYS A O 1
ATOM 622 N N . LEU A 1 84 ? 4.085 -0.036 -20.048 1.00 76.38 84 LEU A N 1
ATOM 623 C CA . LEU A 1 84 ? 3.348 -0.840 -19.087 1.00 76.38 84 LEU A CA 1
ATOM 624 C C . LEU A 1 84 ? 3.516 -2.326 -19.395 1.00 76.38 84 LEU A C 1
ATOM 626 O O . LEU A 1 84 ? 3.647 -2.752 -20.544 1.00 76.38 84 LEU A O 1
ATOM 630 N N . CYS A 1 85 ? 3.545 -3.135 -18.341 1.00 70.00 85 CYS A N 1
ATOM 631 C CA . CYS A 1 85 ? 3.482 -4.574 -18.504 1.00 70.00 85 CYS A CA 1
ATOM 632 C C . CYS A 1 85 ? 2.065 -4.941 -18.969 1.00 70.00 85 CYS A C 1
ATOM 634 O O . CYS A 1 85 ? 1.128 -4.703 -18.210 1.00 70.00 85 CYS A O 1
ATOM 636 N N . PRO A 1 86 ? 1.885 -5.578 -20.140 1.00 70.75 86 PRO A N 1
ATOM 637 C CA . PRO A 1 86 ? 0.554 -5.922 -20.647 1.00 70.75 86 PRO A CA 1
ATOM 638 C C . PRO A 1 86 ? -0.184 -6.933 -19.754 1.00 70.75 86 PRO A C 1
ATOM 640 O O . PRO A 1 86 ? -1.393 -7.078 -19.846 1.00 70.75 86 PRO A O 1
ATOM 643 N N . THR A 1 87 ? 0.538 -7.639 -18.877 1.00 66.38 87 THR A N 1
ATOM 644 C CA . THR A 1 87 ? -0.017 -8.661 -17.977 1.00 66.38 87 THR A CA 1
ATOM 645 C C . THR A 1 87 ? -0.639 -8.082 -16.704 1.00 66.38 87 THR A C 1
ATOM 647 O O . THR A 1 87 ? -1.504 -8.713 -16.111 1.00 66.38 87 THR A O 1
ATOM 650 N N . CYS A 1 88 ? -0.187 -6.915 -16.240 1.00 68.56 88 CYS A N 1
ATOM 651 C CA . CYS A 1 88 ? -0.713 -6.278 -15.023 1.00 68.56 88 CYS A CA 1
ATOM 652 C C . CYS A 1 88 ? -1.077 -4.803 -15.216 1.00 68.56 88 CYS A C 1
ATOM 654 O O . CYS A 1 88 ? -1.345 -4.116 -14.234 1.00 68.56 88 CYS A O 1
ATOM 656 N N . ASP A 1 89 ? -1.034 -4.326 -16.458 1.00 72.94 89 ASP A N 1
ATOM 657 C CA . ASP A 1 89 ? -1.401 -2.979 -16.891 1.00 72.94 89 ASP A CA 1
ATOM 658 C C . ASP A 1 89 ? -0.788 -1.851 -16.043 1.00 72.94 89 ASP A C 1
ATOM 660 O O . ASP A 1 89 ? -1.431 -0.869 -15.695 1.00 72.94 89 ASP A O 1
ATOM 664 N N . GLY A 1 90 ? 0.469 -2.014 -15.615 1.00 70.88 90 GLY A N 1
ATOM 665 C CA . GLY A 1 90 ? 1.127 -1.025 -14.752 1.00 70.88 90 GLY A CA 1
ATOM 666 C C . GLY A 1 90 ? 0.993 -1.254 -13.251 1.00 70.88 90 GLY A C 1
ATOM 667 O O . GLY A 1 90 ? 1.816 -0.741 -12.495 1.00 70.88 90 GLY A O 1
ATOM 668 N N . ASN A 1 91 ? 0.040 -2.066 -12.792 1.00 68.25 91 ASN A N 1
ATOM 669 C CA . ASN A 1 91 ? -0.250 -2.205 -11.361 1.00 68.25 91 ASN A CA 1
ATOM 670 C C . ASN A 1 91 ? 0.773 -3.057 -10.598 1.00 68.25 91 ASN A C 1
ATOM 672 O O . ASN A 1 91 ? 0.771 -3.072 -9.368 1.00 68.25 91 ASN A O 1
ATOM 676 N N . GLY A 1 92 ? 1.622 -3.818 -11.297 1.00 66.62 92 GLY A N 1
ATOM 677 C CA . GLY A 1 92 ? 2.637 -4.696 -10.693 1.0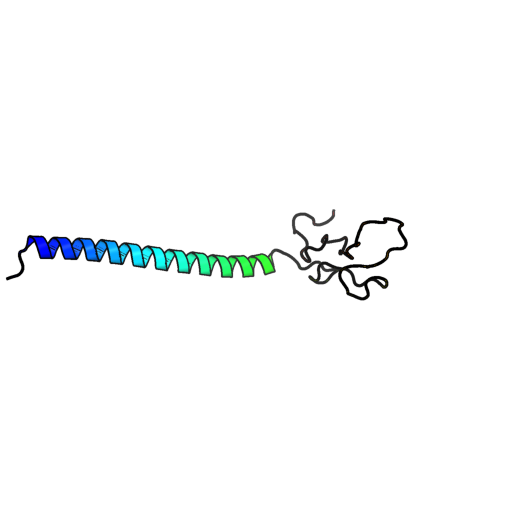0 66.62 92 GLY A CA 1
ATOM 678 C C . GLY A 1 92 ? 2.069 -5.941 -9.999 1.00 66.62 92 GLY A C 1
ATOM 679 O O . GLY A 1 92 ? 2.791 -6.913 -9.781 1.00 66.62 92 GLY A O 1
ATOM 680 N N . LEU A 1 93 ? 0.771 -5.961 -9.725 1.00 65.88 93 LEU A N 1
ATOM 681 C CA . LEU A 1 93 ? 0.035 -7.053 -9.107 1.00 65.88 93 LEU A CA 1
ATOM 682 C C . LEU A 1 93 ? -0.857 -7.714 -10.156 1.00 65.88 93 LEU A C 1
ATOM 684 O O . LEU A 1 93 ? -1.468 -7.022 -10.969 1.00 65.88 93 LEU A O 1
ATOM 688 N N . VAL A 1 94 ? -0.935 -9.042 -10.139 1.00 65.00 94 VAL A N 1
ATOM 689 C CA . VAL A 1 94 ? -1.988 -9.755 -10.869 1.00 65.00 94 VAL A CA 1
ATOM 690 C C . VAL A 1 94 ? -3.164 -9.881 -9.911 1.00 65.00 94 VAL A C 1
ATOM 692 O O . VAL A 1 94 ? -3.019 -10.439 -8.821 1.00 65.00 94 VAL A O 1
ATOM 695 N N . ASN A 1 95 ? -4.318 -9.327 -10.285 1.00 55.53 95 ASN A N 1
ATOM 696 C CA . ASN A 1 95 ? -5.551 -9.598 -9.557 1.00 55.53 95 ASN A CA 1
ATOM 697 C C . ASN A 1 95 ? -5.829 -11.096 -9.694 1.00 55.53 95 ASN A C 1
ATOM 699 O O . ASN A 1 95 ? -5.862 -11.626 -10.803 1.00 55.53 95 ASN A O 1
ATOM 703 N N . THR A 1 96 ? -6.010 -11.787 -8.573 1.00 51.19 96 THR A N 1
ATOM 704 C CA . THR A 1 96 ? -6.303 -13.229 -8.549 1.00 51.19 96 THR A CA 1
ATOM 705 C C . THR A 1 96 ? -7.625 -13.591 -9.230 1.00 51.19 96 THR A C 1
ATOM 707 O O . THR A 1 96 ? -7.867 -14.767 -9.470 1.00 51.19 96 THR A O 1
ATOM 710 N N . ASP A 1 97 ? -8.442 -12.594 -9.587 1.00 45.59 97 ASP A N 1
ATOM 711 C CA . ASP A 1 97 ? -9.695 -12.754 -10.333 1.00 45.59 97 ASP A CA 1
ATOM 712 C C . ASP A 1 97 ? -9.485 -12.753 -11.862 1.00 45.59 97 ASP A C 1
ATOM 714 O O . ASP A 1 97 ? -10.374 -13.139 -12.614 1.00 45.59 97 ASP A O 1
ATOM 718 N N . THR A 1 98 ? -8.295 -12.366 -12.331 1.00 45.06 98 THR A N 1
ATOM 719 C CA . THR A 1 98 ? -7.845 -12.474 -13.728 1.00 45.06 98 THR A CA 1
ATOM 720 C C . THR A 1 98 ? -6.689 -13.466 -13.818 1.00 45.06 98 THR A C 1
ATOM 722 O O . THR A 1 98 ? -5.611 -13.163 -14.331 1.00 45.06 98 THR A O 1
ATOM 725 N N . ALA A 1 99 ? -6.889 -14.670 -13.280 1.00 37.25 99 ALA A N 1
ATOM 726 C CA . ALA A 1 99 ? -6.174 -15.825 -13.795 1.00 37.25 99 ALA A CA 1
ATOM 727 C C . ALA A 1 99 ? -6.689 -16.045 -15.225 1.00 37.25 99 ALA A C 1
ATOM 729 O O . ALA A 1 99 ? -7.852 -16.393 -15.405 1.00 37.25 99 ALA A O 1
ATOM 730 N N . CYS A 1 100 ? -5.862 -15.757 -16.232 1.00 34.22 100 CYS A N 1
ATOM 731 C CA . CYS A 1 100 ? -6.174 -16.086 -17.618 1.00 34.22 100 CYS A CA 1
ATOM 732 C C . CYS A 1 100 ? -6.529 -17.580 -17.720 1.00 34.22 100 CYS A C 1
ATOM 734 O O . CYS A 1 100 ? -5.655 -18.428 -17.520 1.00 34.22 100 CYS A O 1
ATOM 736 N N . LEU A 1 101 ? -7.803 -17.865 -17.999 1.00 31.42 101 LEU A N 1
ATOM 737 C CA . LEU A 1 101 ? -8.248 -19.057 -18.721 1.00 31.42 101 LEU A CA 1
ATOM 738 C C . LEU A 1 101 ? -8.031 -18.820 -20.217 1.00 31.42 101 LEU A C 1
ATOM 740 O O . LEU A 1 101 ? -8.295 -17.678 -20.661 1.00 31.42 101 LEU A O 1
#

Nearest PDB structures (foldseek):
  6ekc-assembly4_H4  TM=5.490E-01  e=1.645E-01  Arabidopsis thaliana
  6ekc-assembly1_B2  TM=5.418E-01  e=1.886E-01  Arabidopsis thaliana
  8ilb-assembly1_G  TM=5.022E-01  e=3.045E-01  Arabidopsis thaliana
  8ilb-assembly1_O  TM=3.668E-01  e=1.340E-01  Arabidopsis thaliana
  8ilm-assembly1_L  TM=2.966E-01  e=1.019E-01  Arabidopsis thaliana

Foldseek 3Di:
DPPPVVVVVVVVVCVVVVVVVVVVVVVVVVVVVVVVVVVVVCPVQFDQDPQCRLQQFDCDPQCNPPQWHPDDPPPDPDDGDGRGDPQCNSRRTHRPVPPPD

Secondary structure (DSSP, 8-state):
---HHHHHHHHHHHHHHHHHHHHHHHHHHHHHHHHHHHHHHHHHHSEEPTTTTTSSB---TTTTT-SEES--SS--TT--EE-B-TTTTTSSEE-TT----

Sequence (101 aa):
MIPKPLRTLCTVAAALVGGFFTLNLASTATIGALRLATESKRRKIALPCGVCRGKGFYICKLCKGNNTIEWSPLYDPIAINPCLCPTCDGNGLVNTDTACL

Mean predicted aligned error: 15.48 Å

Organism: Prunus persica (NCBI:txid3760)

Solvent-accessible surface area (backbone atoms only — not comparable to full-atom values): 5915 Å² total; per-residue (Å²): 133,84,59,69,71,61,56,54,51,52,51,53,51,49,51,53,52,52,48,52,52,51,53,53,51,52,51,52,51,50,52,52,51,48,50,54,52,48,52,58,46,45,64,70,60,40,46,55,23,81,87,39,68,43,66,9,33,48,79,42,88,85,31,71,65,45,61,46,29,96,73,65,98,66,93,56,99,83,66,75,50,62,36,48,20,88,84,34,72,44,67,11,37,31,59,77,89,67,66,86,125

Radius of gyration: 27.82 Å; Cα contacts (8 Å, |Δi|>4): 92; chains: 1; bounding box: 39×40×88 Å

InterPro domains:
  IPR036410 Heat shock protein DnaJ, cysteine-rich domain superfamily [SSF57938] (43-97)